Protein AF-X1JU36-F1 (afdb_monomer)

pLDDT: mean 82.74, std 9.35, range [44.66, 94.25]

Structure (mmCIF, N/CA/C/O backbone):
data_AF-X1JU36-F1
#
_entry.id   AF-X1JU36-F1
#
loop_
_atom_site.group_PDB
_atom_site.id
_atom_site.type_symbol
_atom_site.label_atom_id
_atom_site.label_alt_id
_atom_site.label_comp_id
_atom_site.label_asym_id
_atom_site.label_entity_id
_atom_site.label_seq_id
_atom_site.pdbx_PDB_ins_code
_atom_site.Cartn_x
_atom_site.Cartn_y
_atom_site.Cartn_z
_atom_site.occupancy
_atom_site.B_iso_or_equiv
_atom_site.auth_seq_id
_atom_site.auth_comp_id
_atom_site.auth_asym_id
_atom_site.auth_atom_id
_atom_site.pdbx_PDB_model_num
ATOM 1 N N . GLY A 1 1 ? -4.261 -5.922 -28.323 1.00 51.81 1 GLY A N 1
ATOM 2 C CA . GLY A 1 1 ? -3.596 -4.606 -28.294 1.00 51.81 1 GLY A CA 1
ATOM 3 C C . GLY A 1 1 ? -2.212 -4.772 -28.872 1.00 51.81 1 GLY A C 1
ATOM 4 O O . GLY A 1 1 ? -1.585 -5.778 -28.571 1.00 51.81 1 GLY A O 1
ATOM 5 N N . ASN A 1 2 ? -1.776 -3.864 -29.742 1.00 63.22 2 ASN A N 1
ATOM 6 C CA . ASN A 1 2 ? -0.456 -3.947 -30.367 1.00 63.22 2 ASN A CA 1
ATOM 7 C C . ASN A 1 2 ? 0.633 -3.719 -29.313 1.00 63.22 2 ASN A C 1
ATOM 9 O O . ASN A 1 2 ? 0.615 -2.702 -28.623 1.00 63.22 2 ASN A O 1
ATOM 13 N N . ALA A 1 3 ? 1.549 -4.678 -29.182 1.00 69.12 3 ALA A N 1
ATOM 14 C CA . ALA A 1 3 ? 2.749 -4.521 -28.373 1.00 69.12 3 ALA A CA 1
ATOM 15 C C . ALA A 1 3 ? 3.637 -3.426 -28.974 1.00 69.12 3 ALA A C 1
ATOM 17 O O . ALA A 1 3 ? 3.788 -3.366 -30.196 1.00 69.12 3 ALA A O 1
ATOM 18 N N . ILE A 1 4 ? 4.217 -2.567 -28.134 1.00 78.25 4 ILE A N 1
ATOM 19 C CA . ILE A 1 4 ? 5.188 -1.576 -28.607 1.00 78.25 4 ILE A CA 1
ATOM 20 C C . ILE A 1 4 ? 6.478 -2.335 -28.928 1.00 78.25 4 ILE A C 1
ATOM 22 O O . ILE A 1 4 ? 6.969 -3.102 -28.101 1.00 78.25 4 ILE A O 1
ATOM 26 N N . ASN A 1 5 ? 7.009 -2.161 -30.139 1.00 80.12 5 ASN A N 1
ATOM 27 C CA . ASN A 1 5 ? 8.271 -2.780 -30.523 1.00 80.12 5 ASN A CA 1
ATOM 28 C C . ASN A 1 5 ? 9.436 -1.927 -30.010 1.00 80.12 5 ASN A C 1
ATOM 30 O O . ASN A 1 5 ? 9.665 -0.820 -30.490 1.00 80.12 5 ASN A O 1
ATOM 34 N N . TRP A 1 6 ? 10.165 -2.463 -29.037 1.00 78.69 6 TRP A N 1
ATOM 35 C CA . TRP A 1 6 ? 11.289 -1.797 -28.382 1.00 78.69 6 TRP A CA 1
ATOM 36 C C . TRP A 1 6 ? 12.658 -2.224 -28.931 1.00 78.69 6 TRP A C 1
ATOM 38 O O . TRP A 1 6 ? 13.679 -1.707 -28.481 1.00 78.69 6 TRP A O 1
ATOM 48 N N . ALA A 1 7 ? 12.700 -3.146 -29.899 1.00 76.94 7 ALA A N 1
ATOM 49 C CA . ALA A 1 7 ? 13.944 -3.722 -30.413 1.00 76.94 7 ALA A CA 1
ATOM 50 C C . ALA A 1 7 ? 14.863 -2.671 -31.066 1.00 76.94 7 ALA A C 1
ATOM 52 O O . ALA A 1 7 ? 16.086 -2.761 -30.967 1.00 76.94 7 ALA A O 1
ATOM 53 N N . GLU A 1 8 ? 14.285 -1.633 -31.679 1.00 79.88 8 GLU A N 1
ATOM 54 C CA . GLU A 1 8 ? 15.036 -0.541 -32.315 1.00 79.88 8 GLU A CA 1
ATOM 55 C C . GLU A 1 8 ? 15.755 0.368 -31.303 1.00 79.88 8 GLU A C 1
ATOM 57 O O . GLU A 1 8 ? 16.747 1.009 -31.643 1.00 79.88 8 GLU A O 1
ATOM 62 N N . ALA A 1 9 ? 15.311 0.386 -30.041 1.00 80.12 9 ALA A N 1
ATOM 63 C CA . ALA A 1 9 ? 15.916 1.176 -28.965 1.00 80.12 9 ALA A CA 1
ATOM 64 C C . ALA A 1 9 ? 17.075 0.445 -28.248 1.00 80.12 9 ALA A C 1
ATOM 66 O O . ALA A 1 9 ? 17.685 0.989 -27.324 1.00 80.12 9 ALA A O 1
ATOM 67 N N . GLY A 1 10 ? 17.400 -0.780 -28.677 1.00 88.06 10 GLY A N 1
ATOM 68 C CA . GLY A 1 10 ? 18.468 -1.607 -28.125 1.00 88.06 10 GLY A CA 1
ATOM 69 C C . GLY A 1 10 ? 18.024 -2.513 -26.971 1.00 88.06 10 GLY A C 1
ATOM 70 O O . GLY A 1 10 ? 17.017 -2.287 -26.303 1.00 88.06 10 GLY A O 1
ATOM 71 N N . LYS A 1 11 ? 18.822 -3.556 -26.704 1.00 86.69 11 LYS A N 1
ATOM 72 C CA . LYS A 1 11 ? 18.462 -4.674 -25.809 1.00 86.69 11 LYS A CA 1
ATOM 73 C C . LYS A 1 11 ? 18.091 -4.256 -24.380 1.00 86.69 11 LYS A C 1
ATOM 75 O O . LYS A 1 11 ? 17.246 -4.884 -23.755 1.00 86.69 11 LYS A O 1
ATOM 80 N N . PHE A 1 12 ? 18.709 -3.200 -23.852 1.00 89.25 12 PHE A N 1
ATOM 81 C CA . PHE A 1 12 ? 18.353 -2.672 -22.532 1.00 89.25 12 PHE A CA 1
ATOM 82 C C . PHE A 1 12 ? 16.938 -2.073 -22.522 1.00 89.25 12 PHE A C 1
ATOM 84 O O . PHE A 1 12 ? 16.132 -2.405 -21.654 1.00 89.25 12 PHE A O 1
ATOM 91 N N . ALA A 1 13 ? 16.617 -1.240 -23.515 1.00 87.81 13 ALA A N 1
ATOM 92 C CA . ALA A 1 13 ? 15.294 -0.643 -23.660 1.00 87.81 13 ALA A CA 1
ATOM 93 C C . ALA A 1 13 ? 14.224 -1.703 -23.957 1.00 87.81 13 ALA A C 1
ATOM 95 O O . ALA A 1 13 ? 13.116 -1.610 -23.441 1.00 87.81 13 ALA A O 1
ATOM 96 N N . GLU A 1 14 ? 14.573 -2.748 -24.708 1.00 90.44 14 GLU A N 1
ATOM 97 C CA . GLU A 1 14 ? 13.693 -3.885 -24.984 1.00 90.44 14 GLU A CA 1
ATOM 98 C C . GLU A 1 14 ? 13.273 -4.635 -23.715 1.00 90.44 14 GLU A C 1
ATOM 100 O O . GLU A 1 14 ? 12.089 -4.928 -23.521 1.00 90.44 14 GLU A O 1
ATOM 105 N N . VAL A 1 15 ? 14.224 -4.894 -22.814 1.00 91.75 15 VAL A N 1
ATOM 106 C CA . VAL A 1 15 ? 13.948 -5.551 -21.531 1.00 91.75 15 VAL A CA 1
ATOM 107 C C . VAL A 1 15 ? 13.049 -4.675 -20.657 1.00 91.75 15 VAL A C 1
ATOM 109 O O . VAL A 1 15 ? 12.031 -5.154 -20.158 1.00 91.75 15 VAL A O 1
ATOM 112 N N . ILE A 1 16 ? 13.371 -3.386 -20.508 1.00 93.69 16 ILE A N 1
ATOM 113 C CA . ILE A 1 16 ? 12.559 -2.462 -19.702 1.00 93.69 16 ILE A CA 1
ATOM 114 C C . ILE A 1 16 ? 11.157 -2.293 -20.299 1.00 93.69 16 ILE A C 1
ATOM 116 O O . ILE A 1 16 ? 10.166 -2.380 -19.575 1.00 93.69 16 ILE A O 1
ATOM 120 N N . GLY A 1 17 ? 11.056 -2.116 -21.616 1.00 90.31 17 GLY A N 1
ATOM 121 C CA . GLY A 1 17 ? 9.789 -1.972 -22.327 1.00 90.31 17 GLY A CA 1
ATOM 122 C C . GLY A 1 17 ? 8.894 -3.199 -22.175 1.00 90.31 17 GLY A C 1
ATOM 123 O O . GLY A 1 17 ? 7.701 -3.062 -21.910 1.00 90.31 17 GLY A O 1
ATOM 124 N N . SER A 1 18 ? 9.473 -4.400 -22.238 1.00 89.88 18 SER A N 1
ATOM 125 C CA . SER A 1 18 ? 8.743 -5.656 -22.030 1.00 89.88 18 SER A CA 1
ATOM 126 C C . SER A 1 18 ? 8.225 -5.803 -20.595 1.00 89.88 18 SER A C 1
ATOM 128 O O . SER A 1 18 ? 7.083 -6.223 -20.388 1.00 89.88 18 SER A O 1
ATOM 130 N N . ILE A 1 19 ? 9.028 -5.413 -19.597 1.00 91.94 19 ILE A N 1
ATOM 131 C CA . ILE A 1 19 ? 8.620 -5.413 -18.182 1.00 91.94 19 ILE A CA 1
ATOM 132 C C . ILE A 1 19 ? 7.456 -4.442 -17.970 1.00 91.94 19 ILE A C 1
ATOM 134 O O . ILE A 1 19 ? 6.412 -4.834 -17.446 1.00 91.94 19 ILE A O 1
ATOM 138 N N . LEU A 1 20 ? 7.604 -3.195 -18.425 1.00 91.06 20 LEU A N 1
ATOM 139 C CA . LEU A 1 20 ? 6.567 -2.170 -18.297 1.00 91.06 20 LEU A CA 1
ATOM 140 C C . LEU A 1 20 ? 5.279 -2.592 -19.006 1.00 91.06 20 LEU A C 1
ATOM 142 O O . LEU A 1 20 ? 4.195 -2.476 -18.440 1.00 91.06 20 LEU A O 1
ATOM 146 N N . GLN A 1 21 ? 5.383 -3.150 -20.212 1.00 90.69 21 GLN A N 1
ATOM 147 C CA . GLN A 1 21 ? 4.219 -3.625 -20.947 1.00 90.69 21 GLN A CA 1
ATOM 148 C C . GLN A 1 21 ? 3.523 -4.786 -20.228 1.00 90.69 21 GLN A C 1
ATOM 150 O O . GLN A 1 21 ? 2.295 -4.827 -20.190 1.00 90.69 21 GLN A O 1
ATOM 155 N N . THR A 1 22 ? 4.270 -5.700 -19.610 1.00 90.94 22 THR A N 1
ATOM 156 C CA . THR A 1 22 ? 3.691 -6.805 -18.830 1.00 90.94 22 THR A CA 1
ATOM 157 C C . THR A 1 22 ? 2.929 -6.280 -17.611 1.00 90.94 22 THR A C 1
ATOM 159 O O . THR A 1 22 ? 1.788 -6.677 -17.375 1.00 90.94 22 THR A O 1
ATOM 162 N N . ILE A 1 23 ? 3.517 -5.33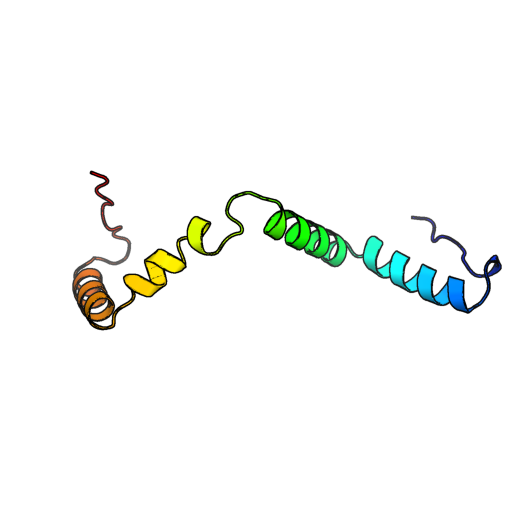0 -16.880 1.00 91.56 23 ILE A N 1
ATOM 163 C CA . ILE A 1 23 ? 2.894 -4.691 -15.711 1.00 91.56 23 ILE A CA 1
ATOM 164 C C . ILE A 1 23 ? 1.608 -3.956 -16.109 1.00 91.56 23 ILE A C 1
ATOM 166 O O . ILE A 1 23 ? 0.588 -4.093 -15.439 1.00 91.56 23 ILE A O 1
ATOM 170 N N . LEU A 1 24 ? 1.636 -3.208 -17.216 1.00 88.88 24 LEU A N 1
ATOM 171 C CA . LEU A 1 24 ? 0.520 -2.361 -17.646 1.00 88.88 24 LEU A CA 1
ATOM 172 C C . LEU A 1 24 ? -0.588 -3.113 -18.397 1.00 88.88 24 LEU A C 1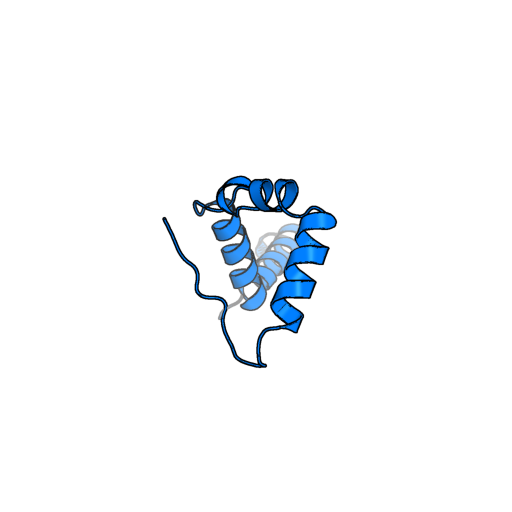
ATOM 174 O O . LEU A 1 24 ? -1.707 -2.615 -18.483 1.00 88.88 24 LEU A O 1
ATOM 178 N N . THR A 1 25 ? -0.309 -4.297 -18.949 1.00 88.25 25 THR A N 1
ATOM 179 C CA . THR A 1 25 ? -1.329 -5.126 -19.624 1.00 88.25 25 THR A CA 1
ATOM 180 C C . THR A 1 25 ? -1.962 -6.166 -18.701 1.00 88.25 25 THR A C 1
ATOM 182 O O . THR A 1 25 ? -3.039 -6.681 -19.007 1.00 88.25 25 THR A O 1
ATOM 185 N N . THR A 1 26 ? -1.351 -6.446 -17.546 1.00 92.56 26 THR A N 1
ATOM 186 C CA . THR A 1 26 ? -1.924 -7.341 -16.538 1.00 92.56 26 THR A CA 1
ATOM 187 C C . THR A 1 26 ? -2.943 -6.584 -15.689 1.00 92.56 26 THR A C 1
ATOM 189 O O . THR A 1 26 ? -2.579 -5.805 -14.810 1.00 92.56 26 THR A O 1
ATOM 192 N N . GLY A 1 27 ? -4.237 -6.836 -15.921 1.00 89.25 27 GLY A N 1
ATOM 193 C CA . GLY A 1 27 ? -5.330 -6.128 -15.237 1.00 89.25 27 GLY A CA 1
ATOM 194 C C . GLY A 1 27 ? -5.2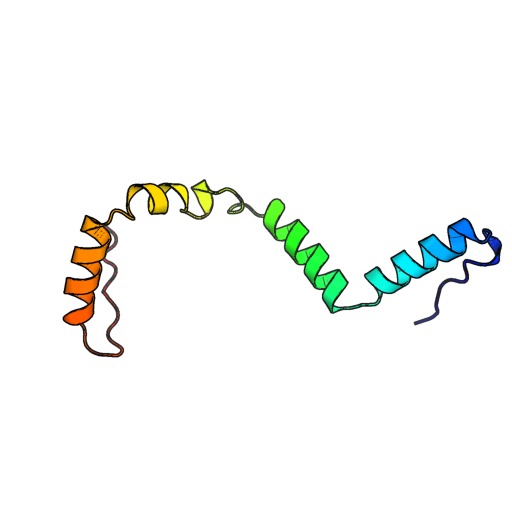25 -6.152 -13.707 1.00 89.25 27 GLY A C 1
ATOM 195 O O . GLY A 1 27 ? -5.365 -5.113 -13.072 1.00 89.25 27 GLY A O 1
ATOM 196 N N . MET A 1 28 ? -4.876 -7.302 -13.117 1.00 94.25 28 MET A N 1
ATOM 197 C CA . MET A 1 28 ? -4.661 -7.432 -11.668 1.00 94.25 28 MET A CA 1
ATOM 198 C C . MET A 1 28 ? -3.545 -6.510 -11.156 1.00 94.25 28 MET A C 1
ATOM 200 O O . MET A 1 28 ? -3.686 -5.894 -10.103 1.00 94.25 28 MET A O 1
ATOM 204 N N . THR A 1 29 ? -2.450 -6.386 -11.909 1.00 91.88 29 THR A N 1
ATOM 205 C CA . THR A 1 29 ? -1.305 -5.552 -11.532 1.00 91.88 29 THR A CA 1
ATOM 206 C C . THR A 1 29 ? -1.660 -4.070 -11.587 1.00 91.88 29 THR A C 1
ATOM 208 O O . THR A 1 29 ? -1.351 -3.341 -10.648 1.00 91.88 29 THR A O 1
ATOM 211 N N . VAL A 1 30 ? -2.367 -3.623 -12.629 1.00 93.44 30 VAL A N 1
ATOM 212 C CA . VAL A 1 30 ? -2.825 -2.228 -12.737 1.00 93.44 30 VAL A CA 1
ATOM 213 C C . VAL A 1 30 ? -3.786 -1.881 -11.601 1.00 93.44 30 VAL A C 1
ATOM 215 O O . VAL A 1 30 ? -3.614 -0.854 -10.948 1.00 93.44 30 VAL A O 1
ATOM 218 N N . THR A 1 31 ? -4.759 -2.749 -11.312 1.00 94.19 31 THR A N 1
ATOM 219 C CA . THR A 1 31 ? -5.696 -2.536 -10.202 1.00 94.19 31 THR A CA 1
ATOM 220 C C . THR A 1 31 ? -4.979 -2.482 -8.854 1.00 94.19 31 THR A C 1
ATOM 222 O O . THR A 1 31 ? -5.297 -1.615 -8.046 1.00 94.19 31 THR A O 1
ATOM 225 N N . ALA A 1 32 ? -3.985 -3.343 -8.616 1.00 93.31 32 ALA A N 1
ATOM 226 C CA . ALA A 1 32 ? -3.192 -3.309 -7.387 1.00 93.31 32 ALA A CA 1
ATOM 227 C C . ALA A 1 32 ? -2.404 -1.996 -7.238 1.00 93.31 32 ALA A C 1
ATOM 229 O O . ALA A 1 32 ? -2.413 -1.402 -6.163 1.00 93.31 32 ALA A O 1
ATOM 230 N N . ILE A 1 33 ? -1.775 -1.506 -8.314 1.00 94.19 33 ILE A N 1
ATOM 231 C CA . ILE A 1 33 ? -1.059 -0.219 -8.307 1.00 94.19 33 ILE A CA 1
ATOM 232 C C . ILE A 1 33 ? -2.019 0.927 -7.976 1.00 94.19 33 ILE A C 1
ATOM 234 O O . ILE A 1 33 ? -1.722 1.741 -7.105 1.00 94.19 33 ILE A O 1
ATOM 238 N N . VAL A 1 34 ? -3.182 0.977 -8.632 1.00 94.19 34 VAL A N 1
ATOM 239 C CA . VAL A 1 34 ? -4.203 2.000 -8.357 1.00 94.19 34 VAL A CA 1
ATOM 240 C C . VAL A 1 34 ? -4.690 1.908 -6.911 1.00 94.19 34 VAL A C 1
ATOM 242 O O . VAL A 1 34 ? -4.781 2.933 -6.244 1.00 94.19 34 VAL A O 1
ATOM 245 N N . GLY A 1 35 ? -4.942 0.698 -6.407 1.00 91.81 35 GLY A N 1
ATOM 246 C CA . GLY A 1 35 ? -5.343 0.466 -5.021 1.00 91.81 35 GLY A CA 1
ATOM 247 C C . GLY A 1 35 ? -4.323 1.006 -4.021 1.00 91.81 35 GLY A C 1
ATOM 248 O O . GLY A 1 35 ? -4.700 1.752 -3.130 1.00 91.81 35 GLY A O 1
ATOM 249 N N . ILE A 1 36 ? -3.033 0.718 -4.216 1.00 90.75 36 ILE A N 1
ATOM 250 C CA . ILE A 1 36 ? -1.950 1.237 -3.363 1.00 90.75 36 ILE A CA 1
ATOM 251 C C . ILE A 1 36 ? -1.892 2.766 -3.415 1.00 90.75 36 ILE A C 1
ATOM 253 O O . ILE A 1 36 ? -1.759 3.414 -2.380 1.00 90.75 36 ILE A O 1
ATOM 257 N N . VAL A 1 37 ? -1.987 3.359 -4.607 1.00 92.56 37 VAL A N 1
ATOM 258 C CA . VAL A 1 37 ? -1.965 4.821 -4.757 1.00 92.56 37 VAL A CA 1
ATOM 259 C C . VAL A 1 37 ? -3.137 5.452 -4.008 1.00 92.56 37 VAL A C 1
ATOM 261 O O . VAL A 1 37 ? -2.936 6.388 -3.240 1.00 92.56 37 VAL A O 1
ATOM 264 N N . LEU A 1 38 ? -4.347 4.919 -4.181 1.00 90.44 38 LEU A N 1
ATOM 265 C CA . LEU A 1 38 ? -5.531 5.403 -3.476 1.00 90.44 38 LEU A CA 1
ATOM 266 C C . LEU A 1 38 ? -5.423 5.197 -1.961 1.00 90.44 38 LEU A C 1
ATOM 268 O O . LEU A 1 38 ? -5.789 6.100 -1.218 1.00 90.44 38 LEU A O 1
ATOM 272 N N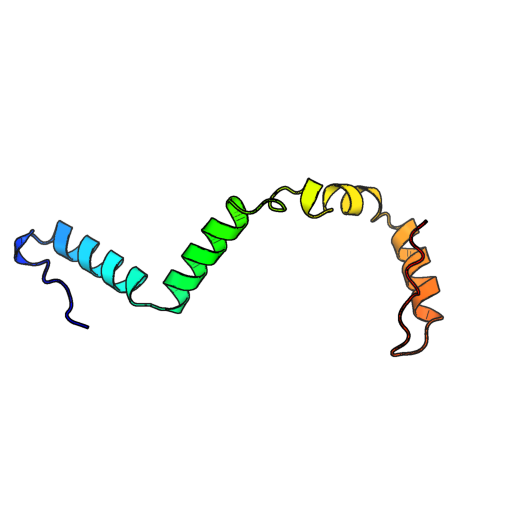 . ASP A 1 39 ? -4.853 4.082 -1.503 1.00 84.75 39 ASP A N 1
ATOM 273 C CA . ASP A 1 39 ? -4.668 3.789 -0.076 1.00 84.75 39 ASP A CA 1
ATOM 274 C C . ASP A 1 39 ? -3.756 4.805 0.632 1.00 84.75 39 ASP A C 1
ATOM 276 O O . ASP A 1 39 ? -3.899 5.021 1.829 1.00 84.75 39 ASP A O 1
ATOM 280 N N . ASN A 1 40 ? -2.847 5.454 -0.108 1.00 83.31 40 ASN A N 1
ATOM 281 C CA . ASN A 1 40 ? -1.937 6.477 0.417 1.00 83.31 40 ASN A CA 1
ATOM 282 C C . ASN A 1 40 ? -2.420 7.920 0.185 1.00 83.31 40 ASN A C 1
ATOM 284 O O . ASN A 1 40 ? -1.914 8.837 0.830 1.00 83.31 40 ASN A O 1
ATOM 288 N N . LEU A 1 41 ? -3.338 8.144 -0.760 1.00 84.38 41 LEU A N 1
ATOM 289 C CA . LEU A 1 41 ? -3.812 9.484 -1.129 1.00 84.38 41 LEU A CA 1
ATOM 290 C C . LEU A 1 41 ? -5.188 9.825 -0.560 1.00 84.38 41 LEU A C 1
ATOM 292 O O . LEU A 1 41 ? -5.505 11.007 -0.421 1.00 84.38 41 LEU A O 1
ATOM 296 N N . LEU A 1 42 ? -6.024 8.825 -0.282 1.00 83.88 42 LEU A N 1
ATOM 297 C CA . LEU A 1 42 ? -7.342 9.071 0.283 1.00 83.88 42 LEU A CA 1
ATOM 298 C C . LEU A 1 42 ? -7.224 9.455 1.770 1.00 83.88 42 LEU A C 1
ATOM 300 O O . LEU A 1 42 ? -6.456 8.833 2.506 1.00 83.88 42 LEU A O 1
ATOM 304 N N . PRO A 1 43 ? -7.991 10.461 2.230 1.00 74.88 43 PRO A N 1
ATOM 305 C CA . PRO A 1 43 ? -8.123 10.744 3.657 1.00 74.88 43 PRO A CA 1
ATOM 306 C C . PRO A 1 43 ? -8.704 9.510 4.356 1.00 74.88 43 PRO A C 1
ATOM 308 O O . PRO A 1 43 ? -9.562 8.830 3.789 1.00 74.88 43 PRO A O 1
ATOM 311 N N . GLY A 1 44 ? -8.222 9.183 5.554 1.00 71.00 44 GLY A N 1
ATOM 312 C CA . GLY A 1 44 ? -8.458 7.857 6.142 1.00 71.00 44 GLY A CA 1
ATOM 313 C C . GLY A 1 44 ? -7.277 6.892 6.018 1.00 71.00 44 GLY A C 1
ATOM 314 O O . GLY A 1 44 ? -7.376 5.742 6.441 1.00 71.00 44 GLY A O 1
ATOM 315 N N . ALA A 1 45 ? -6.162 7.310 5.415 1.00 74.81 45 ALA A N 1
ATOM 316 C CA . ALA A 1 45 ? -4.971 6.476 5.259 1.00 74.81 45 ALA A CA 1
ATOM 317 C C . ALA A 1 45 ? -4.141 6.368 6.546 1.00 74.81 45 ALA A C 1
ATOM 319 O O . ALA A 1 45 ? -3.436 5.377 6.753 1.00 74.81 45 ALA A O 1
ATOM 320 N N . THR A 1 46 ? -4.201 7.378 7.415 1.00 81.50 46 THR A N 1
ATOM 321 C CA . THR A 1 46 ? -3.381 7.397 8.629 1.00 81.50 46 THR A CA 1
ATOM 322 C C . THR A 1 46 ? -3.920 6.427 9.682 1.00 81.50 46 THR A C 1
ATOM 324 O O . THR A 1 46 ? -5.107 6.106 9.723 1.00 81.50 46 THR A O 1
ATOM 327 N N . ARG A 1 47 ? -3.042 5.946 10.573 1.00 80.25 47 ARG A N 1
ATOM 328 C CA . ARG A 1 47 ? -3.439 5.024 11.657 1.00 80.25 47 ARG A CA 1
ATOM 329 C C . ARG A 1 47 ? -4.517 5.623 12.563 1.00 80.25 47 ARG A C 1
ATOM 331 O O . ARG A 1 47 ? -5.376 4.890 13.041 1.00 80.25 47 ARG A O 1
ATOM 338 N N . GLU A 1 48 ? -4.467 6.933 12.774 1.00 81.69 48 GLU A N 1
ATOM 339 C CA . GLU A 1 48 ? -5.449 7.674 13.566 1.00 81.69 48 GLU A CA 1
ATOM 340 C C . GLU A 1 48 ? -6.814 7.695 12.878 1.00 81.69 48 GLU A C 1
ATOM 342 O O . GLU A 1 48 ? -7.810 7.318 13.487 1.00 81.69 48 GLU A O 1
ATOM 347 N N . GLU A 1 49 ? -6.866 8.041 11.589 1.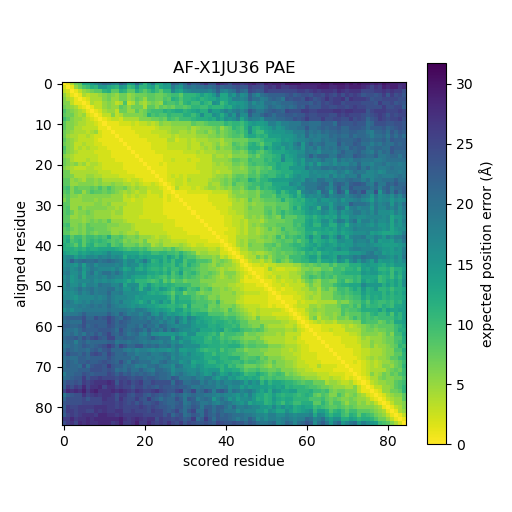00 80.00 49 GLU A N 1
ATOM 348 C CA . GLU A 1 49 ? -8.132 8.084 10.849 1.00 80.00 49 GLU A CA 1
ATOM 349 C C . GLU A 1 49 ? -8.737 6.685 10.620 1.00 80.00 49 GLU A C 1
ATOM 351 O O . GLU A 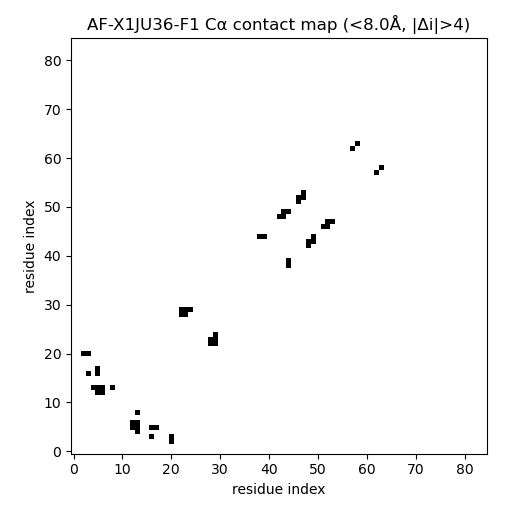1 49 ? -9.951 6.559 10.476 1.00 80.00 49 GLU A O 1
ATOM 356 N N . ARG A 1 50 ? -7.915 5.622 10.628 1.00 80.88 50 ARG A N 1
ATOM 357 C CA . ARG A 1 50 ? -8.375 4.217 10.614 1.00 80.88 50 ARG A CA 1
ATOM 358 C C . ARG A 1 50 ? -8.854 3.712 11.979 1.00 80.88 50 ARG A C 1
ATOM 360 O O . ARG A 1 50 ? -9.255 2.555 12.076 1.00 80.88 50 ARG A O 1
ATOM 367 N N . GLY A 1 51 ? -8.771 4.531 13.030 1.00 82.81 51 GLY A N 1
ATOM 368 C CA . GLY A 1 51 ? -9.137 4.149 14.396 1.00 82.81 51 GLY A CA 1
ATOM 369 C C . GLY A 1 51 ? -8.188 3.133 15.040 1.00 82.81 51 GLY A C 1
ATOM 370 O O . GLY A 1 51 ? -8.509 2.587 16.090 1.00 82.81 51 GLY A O 1
ATOM 371 N N . LEU A 1 52 ? -7.016 2.877 14.445 1.00 83.12 52 LEU A N 1
ATOM 3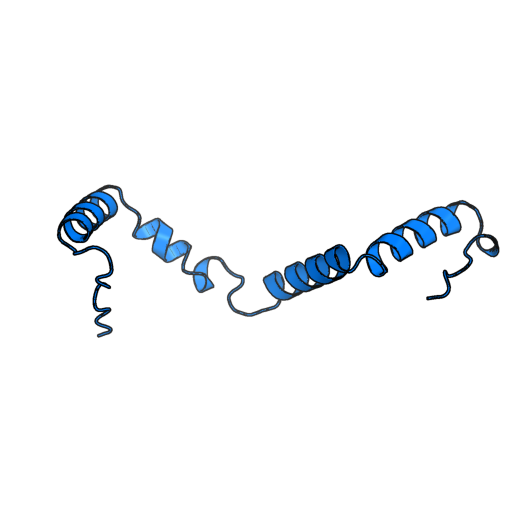72 C CA . LEU A 1 52 ? -6.052 1.895 14.955 1.00 83.12 52 LEU A CA 1
ATOM 373 C C . LEU A 1 52 ? -5.405 2.362 16.259 1.00 83.12 52 LEU A C 1
ATOM 375 O O . LEU A 1 52 ? -5.127 1.543 17.124 1.00 83.12 52 LEU A O 1
ATOM 379 N N . THR A 1 53 ? -5.195 3.670 16.418 1.00 86.25 53 THR A N 1
ATOM 380 C CA . THR A 1 53 ? -4.652 4.234 17.662 1.00 86.25 53 THR A CA 1
ATOM 381 C C . THR A 1 53 ? -5.638 4.102 18.818 1.00 86.25 53 THR A C 1
ATOM 383 O O . THR A 1 53 ? -5.243 3.735 19.918 1.00 86.25 53 THR A O 1
ATOM 386 N N . VAL A 1 54 ? -6.927 4.335 18.560 1.00 83.81 54 VAL A N 1
ATOM 387 C CA . VAL A 1 54 ? -8.003 4.123 19.539 1.00 83.81 54 VAL A CA 1
ATOM 388 C C . VAL A 1 54 ? -8.123 2.637 19.872 1.00 83.81 54 VAL A C 1
ATOM 390 O O . VAL A 1 54 ? -8.109 2.266 21.044 1.00 83.81 54 VAL A O 1
ATOM 393 N N . TRP A 1 55 ? -8.134 1.774 18.853 1.00 80.50 55 TRP A N 1
ATOM 394 C CA . TRP A 1 55 ? -8.171 0.326 19.040 1.00 80.50 55 TRP A CA 1
ATOM 395 C C . TRP A 1 55 ? -7.008 -0.175 19.902 1.00 80.50 55 TRP A C 1
ATOM 397 O O . TRP A 1 55 ? -7.238 -0.938 20.827 1.00 80.50 55 TRP A O 1
ATOM 407 N N . GLU A 1 56 ? -5.779 0.292 19.679 1.00 84.00 56 GLU A N 1
ATOM 408 C CA . GLU A 1 56 ? -4.616 -0.086 20.499 1.00 84.00 56 GLU A CA 1
ATOM 409 C C . GLU A 1 56 ? -4.757 0.317 21.972 1.00 84.00 56 GLU A C 1
ATOM 411 O O . GLU A 1 56 ? -4.268 -0.394 22.849 1.00 84.00 56 GLU A O 1
ATOM 416 N N . THR A 1 57 ? -5.421 1.439 22.260 1.00 83.56 57 THR A N 1
ATOM 417 C CA . THR A 1 57 ? -5.665 1.871 23.644 1.00 83.56 57 THR A CA 1
ATOM 418 C C . THR A 1 57 ? -6.806 1.117 24.319 1.00 83.56 57 THR A C 1
ATOM 420 O O . THR A 1 57 ? -6.772 0.918 25.532 1.00 83.56 57 THR A O 1
ATOM 423 N N . GLU A 1 58 ? -7.808 0.695 23.549 1.00 81.06 58 GLU A N 1
ATOM 424 C CA . GLU A 1 58 ? -9.025 0.061 24.063 1.00 81.06 58 GLU A CA 1
ATOM 425 C C . GLU A 1 58 ? -8.962 -1.472 24.041 1.00 81.06 58 GLU A C 1
ATOM 427 O O . GLU A 1 58 ? -9.675 -2.120 24.803 1.00 81.06 58 GLU A O 1
ATOM 432 N N . ALA A 1 59 ? -8.096 -2.066 23.218 1.00 82.06 59 ALA A N 1
ATOM 433 C CA . ALA A 1 59 ? -7.892 -3.509 23.098 1.00 82.06 59 ALA A CA 1
ATOM 434 C C . ALA A 1 59 ? -7.039 -4.068 24.251 1.00 82.06 59 ALA A C 1
ATOM 436 O O . ALA A 1 59 ? -6.014 -4.713 24.035 1.00 8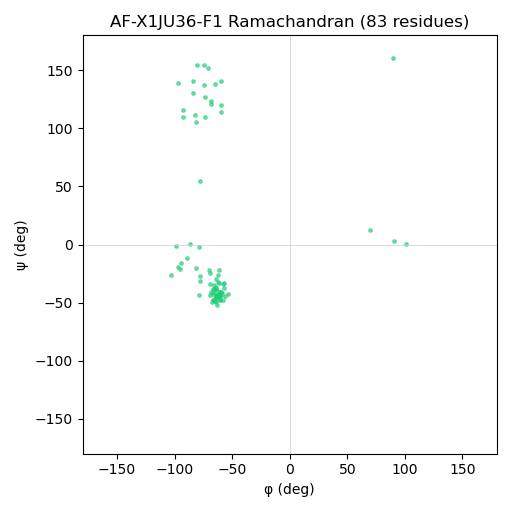2.06 59 ALA A O 1
ATOM 437 N N . THR A 1 60 ? -7.461 -3.811 25.488 1.00 83.56 60 THR A N 1
ATOM 438 C CA . THR A 1 60 ? -6.882 -4.423 26.686 1.00 83.56 60 THR A CA 1
ATOM 439 C C . THR A 1 60 ? -7.453 -5.824 26.901 1.00 83.56 60 THR A C 1
AT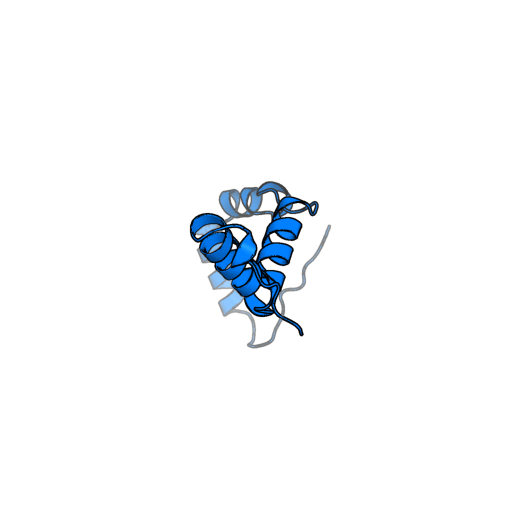OM 441 O O . THR A 1 60 ? -8.576 -6.116 26.487 1.00 83.56 60 THR A O 1
ATOM 444 N N . ASP A 1 61 ? -6.710 -6.692 27.589 1.00 85.94 61 ASP A N 1
ATOM 445 C CA . ASP A 1 61 ? -7.184 -8.046 27.917 1.00 85.94 61 ASP A CA 1
ATOM 446 C C . ASP A 1 61 ? -8.505 -8.008 28.711 1.00 85.94 61 ASP A C 1
ATOM 448 O O . ASP A 1 61 ? -9.419 -8.785 28.450 1.00 85.94 61 ASP A O 1
ATOM 452 N N . GLU A 1 62 ? -8.662 -7.033 29.612 1.00 82.69 62 GLU A N 1
ATOM 453 C CA . GLU A 1 62 ? -9.894 -6.819 30.386 1.00 82.69 62 GLU A CA 1
ATOM 454 C C . GLU A 1 62 ? -11.085 -6.409 29.497 1.00 82.69 62 GLU A C 1
ATOM 456 O O . GLU A 1 62 ? -12.216 -6.864 29.703 1.00 82.69 62 GLU A O 1
ATOM 461 N N . ALA A 1 63 ? -10.848 -5.577 28.476 1.00 82.31 63 ALA A N 1
ATOM 462 C CA . ALA A 1 63 ? -11.871 -5.217 27.498 1.00 82.31 63 ALA A CA 1
ATOM 463 C C . ALA A 1 63 ? -12.278 -6.424 26.638 1.00 82.31 63 ALA A C 1
ATOM 465 O O . ALA A 1 63 ? -13.469 -6.601 26.364 1.00 82.31 63 ALA A O 1
ATOM 466 N N . TRP A 1 64 ? -11.318 -7.280 26.274 1.00 81.44 64 TRP A N 1
ATOM 467 C CA . TRP A 1 64 ? -11.570 -8.534 25.563 1.00 81.44 64 TRP A CA 1
ATOM 468 C C . TRP A 1 64 ? -12.396 -9.518 26.392 1.00 81.44 64 TRP A C 1
ATOM 470 O O . TRP A 1 64 ? -13.426 -9.988 25.911 1.00 81.44 64 TRP A O 1
ATOM 480 N N . GLU A 1 65 ? -12.024 -9.770 27.649 1.00 87.25 65 GLU A N 1
ATOM 481 C CA . GLU A 1 65 ? -12.767 -10.672 28.541 1.00 87.25 65 GLU A CA 1
ATOM 482 C C . GLU A 1 65 ? -14.219 -10.212 28.741 1.00 87.25 65 GLU A C 1
ATOM 484 O O . GLU A 1 65 ? -15.164 -11.009 28.694 1.00 87.25 65 GLU A O 1
ATOM 489 N N . LYS A 1 66 ? -14.428 -8.902 28.914 1.00 83.81 66 LYS A N 1
ATOM 490 C CA . LYS A 1 66 ? -15.771 -8.329 29.033 1.00 83.81 66 LYS A CA 1
ATOM 491 C C . LYS A 1 66 ? -16.563 -8.454 27.729 1.00 83.81 66 LYS A C 1
ATOM 493 O O . LYS A 1 66 ? -17.749 -8.792 27.772 1.00 83.81 66 LYS A O 1
ATOM 498 N N . ALA A 1 67 ? -15.929 -8.201 26.583 1.00 82.62 67 ALA A N 1
ATOM 499 C CA . ALA A 1 67 ? -16.564 -8.323 25.275 1.00 82.62 67 ALA A CA 1
ATOM 500 C C . ALA A 1 67 ? -16.987 -9.768 24.979 1.00 82.62 67 ALA A C 1
ATOM 502 O O . ALA A 1 67 ? -18.126 -9.985 24.564 1.00 82.62 67 ALA A O 1
ATOM 503 N N . GLU A 1 68 ? -16.135 -10.754 25.271 1.00 85.25 68 GLU A N 1
ATOM 504 C CA . GLU A 1 68 ? -16.462 -12.177 25.141 1.00 85.25 68 GLU A CA 1
ATOM 505 C C . GLU A 1 68 ? -17.620 -12.586 26.057 1.00 85.25 68 GLU A C 1
ATOM 507 O O . GLU A 1 68 ? -18.550 -13.264 25.615 1.00 85.25 68 GLU A O 1
ATOM 512 N N . ALA A 1 69 ? -17.624 -12.126 27.312 1.00 85.94 69 ALA A N 1
ATOM 513 C CA . ALA A 1 69 ? -18.708 -12.404 28.253 1.00 85.94 69 ALA A CA 1
ATOM 514 C C . ALA A 1 69 ? -20.052 -11.790 27.822 1.00 85.94 69 ALA A C 1
ATOM 516 O O . ALA A 1 69 ? -21.115 -12.316 28.164 1.00 85.94 69 ALA A O 1
ATOM 517 N N . GLU A 1 70 ? -20.030 -10.666 27.106 1.00 83.62 70 GLU A N 1
ATOM 518 C CA . GLU A 1 70 ? -21.220 -10.045 26.521 1.00 83.62 70 GLU A CA 1
ATOM 519 C C . GLU A 1 70 ? -21.657 -10.756 25.236 1.00 83.62 70 GLU A C 1
ATOM 521 O O . GLU A 1 70 ? -22.840 -11.054 25.091 1.00 83.62 70 GLU A O 1
ATOM 526 N N . TRP A 1 71 ? -20.728 -11.105 24.342 1.00 82.31 71 TRP A N 1
ATOM 527 C CA . TRP A 1 71 ? -21.032 -11.849 23.116 1.00 82.31 71 TRP A CA 1
ATOM 528 C C . TRP A 1 71 ? -21.562 -13.254 23.391 1.00 82.31 71 TRP A C 1
ATOM 530 O O . TRP A 1 71 ? -22.489 -13.690 22.717 1.00 82.31 71 TRP A O 1
ATOM 540 N N . ALA A 1 72 ? -21.063 -13.937 24.422 1.00 85.62 72 ALA A N 1
ATOM 541 C CA . ALA A 1 72 ? -21.581 -15.240 24.838 1.00 85.62 72 ALA A CA 1
ATOM 542 C C . ALA A 1 72 ? -23.055 -15.192 25.285 1.00 85.62 72 ALA A C 1
ATOM 544 O O . ALA A 1 72 ? -23.733 -16.219 25.290 1.00 85.62 72 ALA A O 1
ATOM 545 N N . LYS A 1 73 ? -23.558 -14.012 25.674 1.00 86.81 73 LYS A N 1
ATOM 546 C CA . LYS A 1 73 ? -24.963 -13.795 26.055 1.00 86.81 73 LYS A CA 1
ATOM 547 C C . LYS A 1 73 ? -25.846 -13.417 24.866 1.00 86.81 73 LYS A C 1
ATOM 549 O O . LYS A 1 73 ? -27.064 -13.403 25.025 1.00 86.81 73 LYS A O 1
ATOM 554 N N . MET A 1 74 ? -25.256 -13.093 23.717 1.00 82.56 74 MET A N 1
ATOM 555 C CA . MET A 1 74 ? -25.987 -12.714 22.511 1.00 82.56 74 MET A CA 1
ATOM 556 C C . MET A 1 74 ? -26.418 -13.958 21.734 1.00 82.56 74 MET A C 1
ATOM 558 O O . MET A 1 74 ? -25.674 -14.936 21.630 1.00 82.56 74 MET A O 1
ATOM 562 N N . ALA A 1 75 ? -27.625 -13.934 21.170 1.00 83.94 75 ALA A N 1
ATOM 563 C CA . ALA A 1 75 ? -28.061 -15.006 20.286 1.00 83.94 75 ALA A CA 1
ATOM 564 C C . ALA A 1 75 ? -27.306 -14.950 18.945 1.00 83.94 75 ALA A C 1
ATOM 566 O O . ALA A 1 75 ? -26.897 -13.888 18.474 1.00 83.94 75 ALA A O 1
ATOM 567 N N . VAL A 1 76 ? -27.142 -16.103 18.289 1.00 74.25 76 VAL A N 1
ATOM 568 C CA . VAL A 1 76 ? -26.538 -16.164 16.948 1.00 74.25 76 VAL A CA 1
ATOM 569 C C . VAL A 1 76 ? -27.380 -15.332 15.975 1.00 74.25 76 VAL A C 1
ATOM 571 O O . VAL A 1 76 ? -28.558 -15.620 15.773 1.00 74.25 76 VAL A O 1
ATOM 574 N N . GLY A 1 77 ? -26.761 -14.318 15.365 1.00 77.50 77 GLY A N 1
ATOM 575 C CA . GLY A 1 77 ? -27.421 -13.383 14.447 1.00 77.50 77 GLY A CA 1
ATOM 576 C C . GLY A 1 77 ? -28.005 -12.133 15.112 1.00 77.50 77 GLY A C 1
ATOM 577 O O . GLY A 1 77 ? -28.621 -11.322 14.427 1.00 77.50 77 GLY A O 1
ATOM 578 N N . GLU A 1 78 ? -27.820 -11.958 16.419 1.00 76.38 78 GLU A N 1
ATOM 579 C CA . GLU A 1 78 ? -28.165 -10.723 17.116 1.00 76.38 78 GLU A CA 1
ATOM 580 C C . GLU A 1 78 ? -27.019 -9.707 16.980 1.00 76.38 78 GLU A C 1
ATOM 582 O O . GLU A 1 78 ? -25.855 -10.032 17.214 1.00 76.38 78 GLU A O 1
ATOM 587 N N . GLU A 1 79 ? -27.331 -8.470 16.588 1.00 73.19 79 GLU A N 1
ATOM 588 C CA . GLU A 1 79 ? -26.358 -7.376 16.533 1.00 73.19 79 GLU A CA 1
ATOM 589 C C . GLU A 1 79 ? -26.447 -6.528 17.800 1.00 73.19 79 GLU A C 1
ATOM 591 O O . GLU A 1 79 ? -27.533 -6.207 18.297 1.00 73.19 79 GLU A O 1
ATOM 596 N N . ARG A 1 80 ? -25.290 -6.124 18.328 1.00 71.69 80 ARG A N 1
ATOM 597 C CA . ARG A 1 80 ? -25.242 -5.229 19.480 1.00 71.69 80 ARG A CA 1
ATOM 598 C C . ARG A 1 80 ? -25.749 -3.862 19.018 1.00 71.69 80 ARG A C 1
ATOM 600 O O . ARG A 1 80 ? -25.169 -3.272 18.109 1.00 71.69 80 ARG A O 1
ATOM 607 N N . LYS A 1 81 ? -26.816 -3.341 19.634 1.00 72.38 81 LYS A N 1
ATOM 608 C CA . LYS A 1 81 ? -27.286 -1.977 19.342 1.00 72.38 81 LYS A CA 1
ATOM 609 C C . LYS A 1 81 ? -26.174 -0.984 19.665 1.00 72.38 81 LYS A C 1
ATOM 611 O O . LYS A 1 81 ? -25.818 -0.815 20.829 1.00 72.38 81 LYS A O 1
ATOM 616 N N . ILE A 1 82 ? -25.654 -0.329 18.634 1.00 67.06 82 ILE A N 1
ATOM 617 C CA . ILE A 1 82 ? -24.716 0.778 18.787 1.00 67.06 82 ILE A CA 1
ATOM 618 C C . ILE A 1 82 ? -25.534 1.979 19.268 1.00 67.06 82 ILE A C 1
ATOM 620 O O . ILE A 1 82 ? -26.370 2.501 18.530 1.00 67.06 82 ILE A O 1
ATOM 624 N N . VAL A 1 83 ? -25.345 2.374 20.526 1.00 63.34 83 VAL A N 1
ATOM 625 C CA . VAL A 1 83 ? -25.894 3.623 21.064 1.00 63.34 83 VAL A CA 1
ATOM 626 C C . VAL A 1 83 ? -24.809 4.675 20.885 1.00 63.34 83 VAL A C 1
ATOM 628 O O . VAL A 1 83 ? -23.759 4.585 21.513 1.00 63.34 83 VAL A O 1
ATOM 631 N N . ILE A 1 84 ? -25.038 5.611 19.969 1.00 56.34 84 ILE A N 1
ATOM 632 C CA . ILE A 1 84 ? -24.182 6.783 19.783 1.00 56.34 84 ILE A CA 1
ATOM 633 C C . ILE A 1 84 ? -24.811 7.883 20.645 1.00 56.34 84 ILE A C 1
ATOM 635 O O . ILE A 1 84 ? -25.970 8.231 20.406 1.00 56.34 84 ILE A O 1
ATOM 639 N N . GLU A 1 85 ? -24.099 8.339 21.677 1.00 44.66 85 GLU A N 1
ATOM 640 C CA . GLU A 1 85 ? -24.469 9.527 22.469 1.00 44.66 85 GLU A CA 1
ATOM 641 C C . GLU A 1 85 ? -24.177 10.827 21.710 1.00 44.66 85 GLU A C 1
ATOM 643 O O . GLU A 1 85 ? -23.156 10.880 20.983 1.00 44.66 85 GLU A O 1
#

Foldseek 3Di:
DDQDDQVVVPDVSNVVSVVVCVQVVPPVNVVVVVVVVCCVPPPCNDCVSVCVVVCVVQVDPVNVVVVVVVVVVDDVPDDDDDDDD

Mean predicted aligned error: 11.88 Å

Radius of gyration: 24.76 Å; Cα contacts (8 Å, |Δi|>4): 28; chains: 1; bounding box: 47×27×63 Å

Organism: NCBI:txid412755

Secondary structure (DSSP, 8-state):
-PPP--GGG-HHHHHHHHHHHHHHH-HHHHHHHHHHHHHHHSTT-STTTTTHHHHHHH--HHHHHHHHHHHTTSPTTPPP-----

Sequence (85 aa):
GNAINWAEAGKFAEVIGSILQTILTTGMTVTAIVGIVLDNLLPGATREERGLTVWETEATDEAWEKAEAEWAKMAVGEERKIVIE

Solvent-accessible surface area (backbone atoms only — not comparable to full-atom values): 5258 Å² total; per-residue (Å²): 130,85,76,83,83,33,69,90,70,34,76,68,45,28,54,53,48,52,52,52,50,53,47,69,68,34,65,71,53,44,51,50,53,52,50,56,53,45,53,73,68,42,90,58,52,48,56,64,67,60,43,49,58,58,46,66,72,57,69,39,73,70,50,48,56,53,48,50,62,51,54,74,71,49,58,94,89,62,76,81,82,82,81,83,132